Protein AF-A0A8T5U7B1-F1 (afdb_monomer)

Structure (mmCIF, N/CA/C/O backbone):
data_AF-A0A8T5U7B1-F1
#
_entry.id   AF-A0A8T5U7B1-F1
#
loop_
_atom_site.group_PDB
_atom_site.id
_atom_site.type_symbol
_atom_site.label_atom_id
_atom_site.label_alt_id
_atom_site.label_comp_id
_atom_site.label_asym_id
_atom_site.label_entity_id
_atom_site.label_seq_id
_atom_site.pdbx_PDB_ins_code
_atom_site.Cartn_x
_atom_site.Cartn_y
_atom_site.Cartn_z
_atom_site.occupancy
_atom_site.B_iso_or_equiv
_atom_site.auth_seq_id
_atom_site.auth_comp_id
_atom_site.auth_asym_id
_atom_site.auth_atom_id
_atom_site.pdbx_PDB_model_num
ATOM 1 N N . SER A 1 1 ? 39.592 -49.574 22.130 1.00 45.03 1 SER A N 1
ATOM 2 C CA . SER A 1 1 ? 40.326 -48.493 21.449 1.00 45.03 1 SER A CA 1
ATOM 3 C C . SER A 1 1 ? 39.960 -48.494 19.977 1.00 45.03 1 SER A C 1
ATOM 5 O O . SER A 1 1 ? 40.388 -49.392 19.270 1.00 45.03 1 SER A O 1
ATOM 7 N N . CYS A 1 2 ? 39.101 -47.570 19.538 1.00 50.16 2 CYS A N 1
ATOM 8 C CA . CYS A 1 2 ? 38.780 -47.375 18.120 1.00 50.16 2 CYS A CA 1
ATOM 9 C C . CYS A 1 2 ? 39.638 -46.225 17.586 1.00 50.16 2 CYS A C 1
ATOM 11 O O . CYS A 1 2 ? 39.498 -45.099 18.054 1.00 50.16 2 CYS A O 1
ATOM 13 N N . THR A 1 3 ? 40.521 -46.503 16.630 1.00 55.75 3 THR A N 1
ATOM 14 C CA . THR A 1 3 ? 41.294 -45.494 15.894 1.00 55.75 3 THR A CA 1
ATOM 15 C C . THR A 1 3 ? 40.800 -45.492 14.453 1.00 55.75 3 THR A C 1
ATOM 17 O O . THR A 1 3 ? 41.170 -46.363 13.671 1.00 55.75 3 THR A O 1
ATOM 20 N N . GLY A 1 4 ? 39.909 -44.559 14.117 1.00 62.31 4 GLY A N 1
ATOM 21 C CA . GLY A 1 4 ? 39.467 -44.351 12.740 1.00 62.31 4 GLY A CA 1
ATOM 22 C C . GLY A 1 4 ? 40.534 -43.589 11.958 1.00 62.31 4 GLY A C 1
ATOM 23 O O . GLY A 1 4 ? 40.854 -42.456 12.309 1.00 62.31 4 GLY A O 1
ATOM 24 N N . GLN A 1 5 ? 41.079 -44.202 10.908 1.00 63.31 5 GLN A N 1
ATOM 25 C CA . GLN A 1 5 ? 41.845 -43.504 9.877 1.00 63.31 5 GLN A CA 1
ATOM 26 C C . GLN A 1 5 ? 40.864 -43.052 8.793 1.00 63.31 5 GLN A C 1
ATOM 28 O O . GLN A 1 5 ? 40.465 -43.835 7.938 1.00 63.31 5 GLN A O 1
ATOM 33 N N . GLY A 1 6 ? 40.418 -41.800 8.886 1.00 65.44 6 GLY A N 1
ATOM 34 C CA . GLY A 1 6 ? 39.689 -41.116 7.824 1.00 65.44 6 GLY A CA 1
ATOM 35 C C . GLY A 1 6 ? 40.577 -40.018 7.263 1.00 65.44 6 GLY A C 1
ATOM 36 O O . GLY A 1 6 ? 40.908 -39.069 7.973 1.00 65.44 6 GLY A O 1
ATOM 37 N N . GLU A 1 7 ? 40.995 -40.161 6.011 1.00 62.44 7 GLU A N 1
ATOM 38 C CA . GLU A 1 7 ? 41.726 -39.126 5.289 1.00 62.44 7 GLU A CA 1
ATOM 39 C C . GLU A 1 7 ? 40.702 -38.094 4.802 1.00 62.44 7 GLU A C 1
ATOM 41 O O . GLU A 1 7 ? 40.017 -38.281 3.798 1.00 62.44 7 GLU A O 1
ATOM 46 N N . TYR A 1 8 ? 40.505 -37.033 5.586 1.00 67.06 8 TYR A N 1
ATOM 47 C CA . TYR A 1 8 ? 39.651 -35.924 5.174 1.00 67.06 8 TYR A CA 1
ATOM 48 C C . TYR A 1 8 ? 40.374 -35.128 4.081 1.00 67.06 8 TYR A C 1
ATOM 50 O O . TYR A 1 8 ? 41.499 -34.679 4.332 1.00 67.06 8 TYR A O 1
ATOM 58 N N . PRO A 1 9 ? 39.764 -34.907 2.902 1.00 70.19 9 PRO A N 1
ATOM 59 C CA . PRO A 1 9 ? 40.353 -34.051 1.885 1.00 70.19 9 PRO A CA 1
ATOM 60 C C . PRO A 1 9 ? 40.491 -32.640 2.461 1.00 70.19 9 PRO A C 1
ATOM 62 O O . PRO A 1 9 ? 39.505 -31.948 2.718 1.00 70.19 9 PRO A O 1
ATOM 65 N N . ARG A 1 10 ? 41.737 -32.232 2.716 1.00 68.00 10 ARG A N 1
ATOM 66 C CA . ARG A 1 10 ? 42.072 -30.862 3.097 1.00 68.00 10 ARG A CA 1
ATOM 67 C C . ARG A 1 10 ? 41.938 -30.009 1.845 1.00 68.00 10 ARG A C 1
ATOM 69 O O . ARG A 1 10 ? 42.851 -29.959 1.031 1.00 68.00 10 ARG A O 1
ATOM 76 N N . TYR A 1 11 ? 40.773 -29.400 1.667 1.00 68.69 11 TYR A N 1
ATOM 77 C CA . TYR A 1 11 ? 40.605 -28.360 0.666 1.00 68.69 11 TYR A CA 1
ATOM 78 C C . TYR A 1 11 ? 41.222 -27.085 1.237 1.00 68.69 11 TYR A C 1
ATOM 80 O O . TYR A 1 11 ? 40.722 -26.543 2.225 1.00 68.69 11 TYR A O 1
ATOM 88 N N . GLU A 1 12 ? 42.347 -26.647 0.677 1.00 69.06 12 GLU A N 1
ATOM 89 C CA . GLU A 1 12 ? 42.880 -25.333 1.015 1.00 69.06 12 GLU A CA 1
ATOM 90 C C . GLU A 1 12 ? 41.958 -24.271 0.403 1.00 69.06 12 GLU A C 1
ATOM 92 O O . GLU A 1 12 ? 41.592 -24.380 -0.771 1.00 69.06 12 GLU A O 1
ATOM 97 N N . PRO A 1 13 ? 41.512 -23.272 1.181 1.00 66.06 13 PRO A N 1
ATOM 98 C CA . PRO A 1 13 ? 40.734 -22.184 0.623 1.00 66.06 13 PRO A CA 1
ATOM 99 C C . PRO A 1 13 ? 41.607 -21.384 -0.345 1.00 66.06 13 PRO A C 1
ATOM 101 O O . PRO A 1 13 ? 42.714 -20.967 -0.007 1.00 66.06 13 PRO A O 1
ATOM 104 N N . GLU A 1 14 ? 41.087 -21.147 -1.544 1.00 63.50 14 GLU A N 1
ATOM 105 C CA . GLU A 1 14 ? 41.711 -20.275 -2.531 1.00 63.50 14 GLU A CA 1
ATOM 106 C C . GLU A 1 14 ? 41.612 -18.825 -2.029 1.00 63.50 14 GLU A C 1
ATOM 108 O O . GLU A 1 14 ? 40.546 -18.205 -2.036 1.00 63.50 14 GLU A O 1
ATOM 113 N N . ILE A 1 15 ? 42.716 -18.297 -1.493 1.00 59.41 15 ILE A N 1
ATOM 114 C CA . ILE A 1 15 ? 42.782 -16.920 -0.999 1.00 59.41 15 ILE A CA 1
ATOM 115 C C . ILE A 1 15 ? 42.976 -15.998 -2.207 1.00 59.41 15 ILE A C 1
ATOM 117 O O . ILE A 1 15 ? 44.098 -15.758 -2.650 1.00 59.41 15 ILE A O 1
ATOM 121 N N . LEU A 1 16 ? 41.879 -15.451 -2.732 1.00 59.28 16 LEU A N 1
ATOM 122 C CA . LEU A 1 16 ? 41.922 -14.334 -3.677 1.00 59.28 16 LEU A CA 1
ATOM 123 C C . LEU A 1 16 ? 42.369 -13.070 -2.929 1.00 59.28 16 LEU A C 1
ATOM 125 O O . LEU A 1 16 ? 41.580 -12.400 -2.262 1.00 59.28 16 LEU A O 1
ATOM 129 N N . VAL A 1 17 ? 43.662 -12.757 -3.017 1.00 54.88 17 VAL A N 1
ATOM 130 C CA . VAL A 1 17 ? 44.226 -11.507 -2.499 1.00 54.88 17 VAL A CA 1
ATOM 131 C C . VAL A 1 17 ? 43.679 -10.361 -3.350 1.00 54.88 17 VAL A C 1
ATOM 133 O O . VAL A 1 17 ? 44.095 -10.167 -4.490 1.00 54.88 17 VAL A O 1
ATOM 136 N N . GLN A 1 18 ? 42.733 -9.597 -2.800 1.00 54.53 18 GLN A N 1
ATOM 137 C CA . GLN A 1 18 ? 42.310 -8.315 -3.358 1.00 54.53 18 GLN A CA 1
ATOM 138 C C . GLN A 1 18 ? 43.524 -7.382 -3.321 1.00 54.53 18 GLN A C 1
ATOM 140 O O . GLN A 1 18 ? 43.867 -6.830 -2.274 1.00 54.53 18 GLN A O 1
ATOM 145 N N . GLY A 1 19 ? 44.239 -7.304 -4.444 1.00 46.28 19 GLY A N 1
ATOM 146 C CA . GLY A 1 19 ? 45.460 -6.526 -4.571 1.00 46.28 19 GLY A CA 1
ATOM 147 C C . GLY A 1 19 ? 45.235 -5.098 -4.089 1.00 46.28 19 GLY A C 1
ATOM 148 O O . GLY A 1 19 ? 44.406 -4.370 -4.6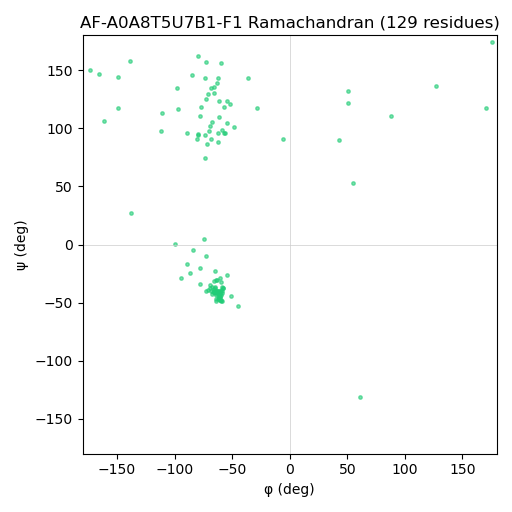33 1.00 46.28 19 GLY A O 1
ATOM 149 N N . ARG A 1 20 ? 46.004 -4.681 -3.079 1.00 51.38 20 ARG A N 1
ATOM 150 C CA . ARG A 1 20 ? 46.429 -3.285 -3.039 1.00 51.38 20 ARG A CA 1
ATOM 151 C C . ARG A 1 20 ? 47.242 -3.083 -4.303 1.00 51.38 20 ARG A C 1
ATOM 153 O O . ARG A 1 20 ? 48.172 -3.845 -4.552 1.00 51.38 20 ARG A O 1
ATOM 160 N N . GLU A 1 21 ? 46.829 -2.107 -5.097 1.00 51.72 21 GLU A N 1
ATOM 161 C CA . GLU A 1 21 ? 47.624 -1.517 -6.163 1.00 51.72 21 GLU A CA 1
ATOM 162 C C . GLU A 1 21 ? 49.122 -1.612 -5.845 1.00 51.72 21 GLU A C 1
ATOM 164 O O . GLU A 1 21 ? 49.612 -1.119 -4.830 1.00 51.72 21 GLU A O 1
ATOM 169 N N . SER A 1 22 ? 49.865 -2.320 -6.674 1.00 52.31 22 SER A N 1
ATOM 170 C CA . SER A 1 22 ? 51.302 -2.144 -6.742 1.00 52.31 22 SER A CA 1
ATOM 171 C C . SER A 1 22 ? 51.683 -2.457 -8.167 1.00 52.31 22 SER A C 1
ATOM 173 O O . SER A 1 22 ? 51.407 -3.532 -8.691 1.00 52.31 22 SER A O 1
ATOM 175 N N . SER A 1 23 ? 52.204 -1.422 -8.799 1.00 49.53 23 SER A N 1
ATOM 176 C CA . SER A 1 23 ? 52.824 -1.410 -10.103 1.00 49.53 23 SER A CA 1
ATOM 177 C C . SER A 1 23 ? 53.628 -2.689 -10.382 1.00 49.53 23 SER A C 1
ATOM 179 O O . SER A 1 23 ? 54.339 -3.180 -9.511 1.00 49.53 23 SER A O 1
ATOM 181 N N . GLU A 1 24 ? 53.564 -3.105 -11.649 1.00 46.50 24 GLU A N 1
ATOM 182 C CA . GLU A 1 24 ? 54.554 -3.907 -12.390 1.00 46.50 24 GLU A CA 1
ATOM 183 C C . GLU A 1 24 ? 54.482 -5.448 -12.336 1.00 46.50 24 GLU A C 1
ATOM 185 O O . GLU A 1 24 ? 54.859 -6.083 -11.363 1.00 46.50 24 GLU A O 1
ATOM 190 N N . SER A 1 25 ? 54.112 -6.001 -13.510 1.00 45.59 25 SER A N 1
ATOM 191 C CA . SER A 1 25 ? 54.552 -7.247 -14.185 1.00 45.59 25 SER A CA 1
ATOM 192 C C . SER A 1 25 ? 54.563 -8.566 -13.389 1.00 45.59 25 SER A C 1
ATOM 194 O O . SER A 1 25 ? 55.116 -8.659 -12.308 1.00 45.59 25 SER A O 1
ATOM 196 N N . VAL A 1 26 ? 54.021 -9.670 -13.912 1.00 39.06 26 VAL A N 1
ATOM 197 C CA . VAL A 1 26 ? 54.719 -10.580 -14.845 1.00 39.06 26 VAL A CA 1
ATOM 198 C C . VAL A 1 26 ? 53.712 -11.541 -15.514 1.00 39.06 26 VAL A C 1
ATOM 200 O O . VAL A 1 26 ? 52.721 -11.955 -14.922 1.00 39.06 26 VAL A O 1
ATOM 203 N N . HIS A 1 27 ? 54.013 -11.874 -16.771 1.00 39.88 27 HIS A N 1
ATOM 204 C CA . HIS A 1 27 ? 53.344 -12.792 -17.699 1.00 39.88 27 HIS A CA 1
ATOM 205 C C . HIS A 1 27 ? 53.218 -14.269 -17.267 1.00 39.88 27 HIS A C 1
ATOM 207 O O . HIS A 1 27 ? 54.128 -14.799 -16.633 1.00 39.88 27 HIS A O 1
ATOM 213 N N . SER A 1 28 ? 52.206 -14.941 -17.851 1.00 35.81 28 SER A N 1
ATOM 214 C CA . SER A 1 28 ? 52.129 -16.353 -18.333 1.00 35.81 28 SER A CA 1
ATOM 215 C C . SER A 1 28 ? 50.916 -17.082 -17.741 1.00 35.81 28 SER A C 1
ATOM 217 O O . SER A 1 28 ? 50.684 -16.973 -16.548 1.00 35.81 28 SER A O 1
ATOM 219 N N . SER A 1 29 ? 50.105 -17.879 -18.436 1.00 39.25 29 SER A N 1
ATOM 220 C CA . SER A 1 29 ? 49.901 -18.217 -19.852 1.00 39.25 29 SER A CA 1
ATOM 221 C C . SER A 1 29 ? 48.641 -19.104 -19.908 1.00 39.25 29 SER A C 1
ATOM 223 O O . SER A 1 29 ? 48.405 -19.843 -18.960 1.00 39.25 29 SER A O 1
ATOM 225 N N . ASP A 1 30 ? 47.901 -19.038 -21.021 1.00 41.03 30 ASP A N 1
ATOM 226 C CA . ASP A 1 30 ? 46.952 -20.029 -21.569 1.00 41.03 30 ASP A CA 1
ATOM 227 C C . ASP A 1 30 ? 45.835 -20.644 -20.693 1.00 41.03 30 ASP A C 1
ATOM 229 O O . ASP A 1 30 ? 46.078 -21.375 -19.742 1.00 41.03 30 ASP A O 1
ATOM 233 N N . ILE A 1 31 ? 44.581 -20.451 -21.137 1.00 38.88 31 ILE A N 1
ATOM 234 C CA . ILE A 1 31 ? 43.640 -21.487 -21.637 1.00 38.88 31 ILE A CA 1
ATOM 235 C C . ILE A 1 31 ? 42.246 -20.832 -21.804 1.00 38.88 31 ILE A C 1
ATOM 237 O O . ILE A 1 31 ? 41.623 -20.383 -20.847 1.00 38.88 31 ILE A O 1
ATOM 241 N N . ARG A 1 32 ? 41.730 -20.797 -23.041 1.00 43.34 32 ARG A N 1
ATOM 242 C CA . ARG A 1 32 ? 40.288 -20.640 -23.350 1.00 43.34 32 ARG A CA 1
ATOM 243 C C . ARG A 1 32 ? 39.580 -21.969 -23.013 1.00 43.34 32 ARG A C 1
ATOM 245 O O . ARG A 1 32 ? 40.174 -23.003 -23.313 1.00 43.34 32 ARG A O 1
ATOM 252 N N . PRO A 1 33 ? 38.335 -22.002 -22.491 1.00 47.97 33 PRO A N 1
ATOM 253 C CA . PRO A 1 33 ? 37.181 -21.749 -23.361 1.00 47.97 33 PRO A CA 1
ATOM 254 C C . PRO A 1 33 ? 35.961 -21.082 -22.691 1.00 47.97 33 PRO A C 1
ATOM 256 O O . PRO A 1 33 ? 35.592 -21.365 -21.560 1.00 47.97 33 PRO A O 1
ATOM 259 N N . ASP A 1 34 ? 35.305 -20.230 -23.476 1.00 45.62 34 ASP A N 1
ATOM 260 C CA . ASP A 1 34 ? 33.851 -20.191 -23.652 1.00 45.62 34 ASP A CA 1
ATOM 261 C C . ASP A 1 34 ? 32.971 -20.343 -22.392 1.00 45.62 34 ASP A C 1
ATOM 263 O O . ASP A 1 34 ? 32.513 -21.432 -22.041 1.00 45.62 34 ASP A O 1
ATOM 267 N N . LYS A 1 35 ? 32.641 -19.220 -21.746 1.00 41.00 35 LYS A N 1
ATOM 268 C CA . LYS A 1 35 ? 31.354 -19.081 -21.057 1.00 41.00 35 LYS A CA 1
ATOM 269 C C . LYS A 1 35 ? 31.037 -17.617 -20.811 1.00 41.00 35 LYS A C 1
ATOM 271 O O . LYS A 1 35 ? 31.629 -16.989 -19.948 1.00 41.00 35 LYS A O 1
ATOM 276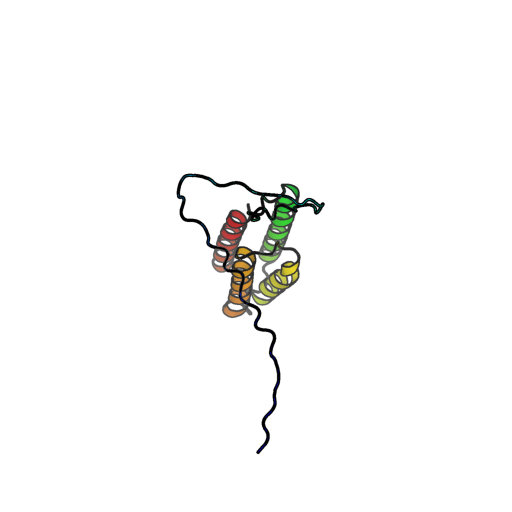 N N . VAL A 1 36 ? 30.087 -17.123 -21.601 1.00 50.12 36 VAL A N 1
ATOM 277 C CA . VAL A 1 36 ? 29.185 -15.992 -21.344 1.00 50.12 36 VAL A CA 1
ATOM 278 C C . VAL A 1 36 ? 29.332 -15.434 -19.924 1.00 50.12 36 VAL A C 1
ATOM 280 O O . VAL A 1 36 ? 28.642 -15.869 -18.998 1.00 50.12 36 VAL A O 1
ATOM 283 N N . GLU A 1 37 ? 30.218 -14.456 -19.757 1.00 40.00 37 GLU A N 1
ATOM 284 C CA . GLU A 1 37 ? 30.207 -13.593 -18.587 1.00 40.00 37 GLU A CA 1
ATOM 285 C C . GLU A 1 37 ? 28.941 -12.748 -18.706 1.00 40.00 37 GLU A C 1
ATOM 287 O O . GLU A 1 37 ? 28.903 -11.694 -19.340 1.00 40.00 37 GLU A O 1
ATOM 292 N N . LYS A 1 38 ? 27.850 -13.252 -18.119 1.00 42.97 38 LYS A N 1
ATOM 293 C CA . LYS A 1 38 ? 26.826 -12.369 -17.577 1.00 42.97 38 LYS A CA 1
ATOM 294 C C . LYS A 1 38 ? 27.562 -11.503 -16.570 1.00 42.97 38 LYS A C 1
ATOM 296 O O . LYS A 1 38 ? 27.781 -11.931 -15.440 1.00 42.97 38 LYS A O 1
ATOM 301 N N . SER A 1 39 ? 27.966 -10.320 -17.016 1.00 40.38 39 SER A N 1
ATOM 302 C CA . SER A 1 39 ? 28.300 -9.205 -16.154 1.00 40.38 39 SER A CA 1
ATOM 303 C C . SER A 1 39 ? 27.155 -9.079 -15.155 1.00 40.38 39 SER A C 1
ATOM 305 O O . SER A 1 39 ? 26.065 -8.609 -15.495 1.00 40.38 39 SER A O 1
ATOM 307 N N . VAL A 1 40 ? 27.363 -9.577 -13.937 1.00 49.09 40 VAL A N 1
ATOM 308 C CA . VAL A 1 40 ? 26.538 -9.210 -12.790 1.00 49.09 40 VAL A CA 1
ATOM 309 C C . VAL A 1 40 ? 26.986 -7.801 -12.449 1.00 49.09 40 VAL A C 1
ATOM 311 O O . VAL A 1 40 ? 27.777 -7.564 -11.542 1.00 49.09 40 VAL A O 1
ATOM 314 N N . ASP A 1 41 ? 26.537 -6.887 -13.301 1.00 42.00 41 ASP A N 1
ATOM 315 C CA . ASP A 1 41 ? 26.514 -5.471 -13.034 1.00 42.00 41 ASP A CA 1
ATOM 316 C C . ASP A 1 41 ? 25.695 -5.337 -11.754 1.00 42.00 41 ASP A C 1
ATOM 318 O O . ASP A 1 41 ? 24.562 -5.830 -11.680 1.00 42.00 41 ASP A O 1
ATOM 322 N N . GLY A 1 42 ? 26.324 -4.821 -10.700 1.00 42.72 42 GLY A N 1
ATOM 323 C CA . GLY A 1 42 ? 25.672 -4.610 -9.420 1.00 42.72 42 GLY A CA 1
ATOM 324 C C . GLY A 1 42 ? 24.433 -3.776 -9.686 1.00 42.72 42 GLY A C 1
ATOM 325 O O . GLY A 1 42 ? 24.551 -2.592 -9.988 1.00 42.72 42 GLY A O 1
ATOM 326 N N . SER A 1 43 ? 23.260 -4.416 -9.658 1.00 42.88 43 SER A N 1
ATOM 327 C CA . SER A 1 43 ? 22.034 -3.789 -10.122 1.00 42.88 43 SER A CA 1
ATOM 328 C C . SER A 1 43 ? 21.617 -2.726 -9.113 1.00 42.88 43 SER A C 1
ATOM 330 O O . SER A 1 43 ? 20.772 -2.942 -8.243 1.00 42.88 43 SER A O 1
ATOM 332 N N . VAL A 1 44 ? 22.162 -1.527 -9.274 1.00 50.38 44 VAL A N 1
ATOM 333 C CA . VAL A 1 44 ? 21.315 -0.348 -9.228 1.00 50.38 44 VAL A CA 1
ATOM 334 C C . VAL A 1 44 ? 20.281 -0.629 -10.306 1.00 50.38 44 VAL A C 1
ATOM 336 O O . VAL A 1 44 ? 20.578 -0.547 -11.494 1.00 50.38 44 VAL A O 1
ATOM 339 N N . SER A 1 45 ? 19.130 -1.159 -9.893 1.00 51.06 45 SER A N 1
ATOM 340 C CA . SER A 1 45 ? 18.020 -1.458 -10.785 1.00 51.06 45 SER A CA 1
ATOM 341 C C . SER A 1 45 ? 17.589 -0.128 -11.379 1.00 51.06 45 SER A C 1
ATOM 343 O O . SER A 1 45 ? 16.758 0.564 -10.801 1.00 51.06 45 SER A O 1
ATOM 345 N N . ILE A 1 46 ? 18.209 0.260 -12.495 1.00 51.12 46 ILE A N 1
ATOM 346 C CA . ILE A 1 46 ? 17.746 1.343 -13.346 1.00 51.12 46 ILE A CA 1
ATOM 347 C C . ILE A 1 46 ? 16.354 0.888 -13.754 1.00 51.12 46 ILE A C 1
ATOM 349 O O . ILE A 1 46 ? 16.208 -0.009 -14.591 1.00 51.12 46 ILE A O 1
ATOM 353 N N . MET A 1 47 ? 15.340 1.407 -13.058 1.00 54.72 47 MET A N 1
ATOM 354 C CA . MET A 1 47 ? 13.961 1.076 -13.354 1.00 54.72 47 MET A CA 1
ATOM 355 C C . MET A 1 47 ? 13.740 1.368 -14.820 1.00 54.72 47 MET A C 1
ATOM 357 O O . MET A 1 47 ? 13.972 2.480 -15.299 1.00 54.72 47 MET A O 1
ATOM 361 N N . ARG A 1 48 ? 13.302 0.346 -15.550 1.00 61.09 48 ARG A N 1
ATOM 362 C CA . ARG A 1 48 ? 12.825 0.580 -16.904 1.00 61.09 48 ARG A CA 1
ATOM 363 C C . ARG A 1 48 ? 11.609 1.507 -16.791 1.00 61.09 48 ARG A C 1
ATOM 365 O O . ARG A 1 48 ? 10.832 1.339 -15.852 1.00 61.09 48 ARG A O 1
ATOM 372 N N . PRO A 1 49 ? 11.407 2.451 -17.719 1.00 61.75 49 PRO A N 1
ATOM 373 C CA . PRO A 1 49 ? 10.240 3.339 -17.698 1.00 61.75 49 PRO A CA 1
ATOM 374 C C . PRO A 1 49 ? 8.907 2.567 -17.641 1.00 61.75 49 PRO A C 1
ATOM 376 O O . PRO A 1 49 ? 7.935 3.039 -17.063 1.00 61.75 49 PRO A O 1
ATOM 379 N N . ASP A 1 50 ? 8.882 1.332 -18.145 1.00 65.00 50 ASP A N 1
ATOM 380 C CA . ASP A 1 50 ? 7.722 0.440 -18.043 1.00 65.00 50 ASP A CA 1
ATOM 381 C C . ASP A 1 50 ? 7.414 0.021 -16.591 1.00 65.00 50 ASP A C 1
ATOM 383 O O . ASP A 1 50 ? 6.260 -0.183 -16.227 1.00 65.00 50 ASP A O 1
ATOM 387 N N . GLN A 1 51 ? 8.436 -0.096 -15.737 1.00 70.31 51 GLN A N 1
ATOM 388 C CA . GLN A 1 51 ? 8.286 -0.470 -14.328 1.00 70.31 51 GLN A CA 1
ATOM 389 C C . GLN A 1 51 ? 7.802 0.701 -13.469 1.00 70.31 51 GLN A C 1
ATOM 391 O O . GLN A 1 51 ? 7.023 0.484 -12.542 1.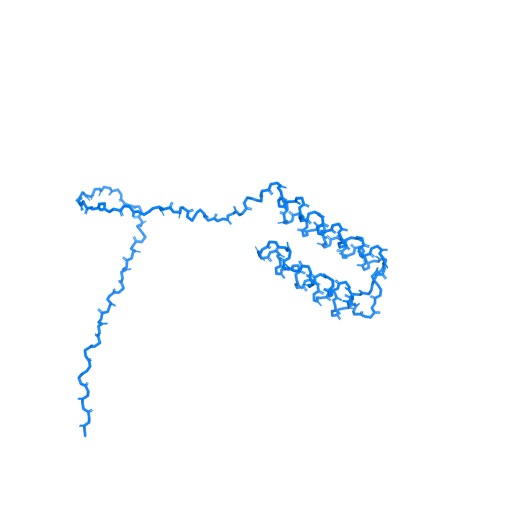00 70.31 51 GLN A O 1
ATOM 396 N N . SER A 1 52 ? 8.200 1.937 -13.785 1.00 75.00 52 SER A N 1
ATOM 397 C CA . SER A 1 52 ? 7.725 3.113 -13.047 1.00 75.00 52 SER A CA 1
ATOM 398 C C . SER A 1 52 ? 6.238 3.382 -13.296 1.00 75.00 52 SER A C 1
ATOM 400 O O . SER A 1 52 ? 5.524 3.754 -12.366 1.00 75.00 52 SER A O 1
ATOM 402 N N . ALA A 1 53 ? 5.735 3.112 -14.507 1.00 79.81 53 ALA A N 1
ATOM 403 C CA . ALA A 1 53 ? 4.303 3.169 -14.807 1.00 79.81 53 ALA A CA 1
ATOM 404 C C . ALA A 1 53 ? 3.495 2.187 -13.939 1.00 79.81 53 ALA A C 1
ATOM 406 O O . ALA A 1 53 ? 2.527 2.589 -13.298 1.00 79.81 53 ALA A O 1
ATOM 407 N N . ILE A 1 54 ? 3.950 0.932 -13.839 1.00 84.50 54 ILE A N 1
ATOM 408 C CA . ILE A 1 54 ? 3.302 -0.102 -13.014 1.00 84.50 54 ILE A CA 1
ATOM 409 C C . ILE A 1 54 ? 3.266 0.320 -11.541 1.00 84.50 54 ILE A C 1
ATOM 411 O O . ILE A 1 54 ? 2.247 0.180 -10.872 1.00 84.50 54 ILE A O 1
ATOM 415 N N . ILE A 1 55 ? 4.362 0.874 -11.028 1.00 84.75 55 ILE A N 1
ATOM 416 C CA . ILE A 1 55 ? 4.451 1.305 -9.629 1.00 84.75 55 ILE A CA 1
ATOM 417 C C . ILE A 1 55 ? 3.525 2.486 -9.351 1.00 84.75 55 ILE A C 1
ATOM 419 O O . ILE A 1 55 ? 2.823 2.492 -8.340 1.00 84.75 55 ILE A O 1
ATOM 423 N N . ASN A 1 56 ? 3.473 3.458 -10.261 1.00 86.69 56 ASN A N 1
ATOM 424 C CA . ASN A 1 56 ? 2.538 4.571 -10.154 1.00 86.69 56 ASN A CA 1
ATOM 425 C C . ASN A 1 56 ? 1.083 4.084 -10.153 1.00 86.69 56 ASN A C 1
ATOM 427 O O . ASN A 1 56 ? 0.292 4.556 -9.336 1.00 86.69 56 ASN A O 1
ATOM 431 N N . ASP A 1 57 ? 0.739 3.096 -10.982 1.00 89.06 57 ASP A N 1
ATOM 432 C CA . ASP A 1 57 ? -0.592 2.480 -10.982 1.00 89.06 57 ASP A CA 1
ATOM 433 C C . ASP A 1 57 ? -0.909 1.769 -9.655 1.00 89.06 57 ASP A C 1
ATOM 435 O O . ASP A 1 57 ? -2.020 1.903 -9.128 1.00 89.06 57 ASP A O 1
ATOM 439 N N . LEU A 1 58 ? 0.066 1.072 -9.056 1.00 88.56 58 LEU A N 1
ATOM 440 C CA . LEU A 1 58 ? -0.083 0.457 -7.730 1.00 88.56 58 LEU A CA 1
ATOM 441 C C . LEU A 1 58 ? -0.368 1.510 -6.653 1.00 88.56 58 LEU A C 1
ATOM 443 O O . LEU A 1 58 ? -1.316 1.368 -5.876 1.00 88.56 58 LEU A O 1
ATOM 447 N N . PHE A 1 59 ? 0.400 2.600 -6.629 1.00 89.00 59 PHE A N 1
ATOM 448 C CA . PHE A 1 59 ? 0.177 3.690 -5.681 1.00 89.00 59 PHE A CA 1
ATOM 449 C C . PHE A 1 59 ? -1.157 4.405 -5.916 1.00 89.00 59 PHE A C 1
ATOM 451 O O . PHE A 1 59 ? -1.858 4.712 -4.951 1.00 89.00 59 PHE A O 1
ATOM 458 N N . LEU A 1 60 ? -1.579 4.596 -7.169 1.00 89.75 60 LEU A N 1
ATOM 459 C CA . LEU A 1 60 ? -2.907 5.126 -7.495 1.00 89.75 60 LEU A CA 1
ATOM 460 C C . LEU A 1 60 ? -4.032 4.241 -6.953 1.00 89.75 60 LEU A C 1
ATOM 462 O O . LEU A 1 60 ? -5.030 4.759 -6.449 1.00 89.75 60 LEU A O 1
ATOM 466 N N . ASN A 1 61 ? -3.881 2.918 -7.011 1.00 90.75 61 ASN A N 1
ATOM 467 C CA . ASN A 1 61 ? -4.857 1.997 -6.432 1.00 90.75 61 ASN A CA 1
ATOM 468 C C . ASN A 1 61 ? -4.916 2.114 -4.902 1.00 90.75 61 ASN A C 1
ATOM 470 O O . ASN A 1 61 ? -6.011 2.102 -4.335 1.00 90.75 61 ASN A O 1
ATOM 474 N N . ILE A 1 62 ? -3.772 2.315 -4.241 1.00 89.00 62 ILE A N 1
ATOM 475 C CA . ILE A 1 62 ? -3.715 2.598 -2.798 1.00 89.00 62 ILE A CA 1
ATOM 476 C C . ILE A 1 62 ? -4.435 3.913 -2.474 1.00 89.00 62 ILE A C 1
ATOM 478 O O . ILE A 1 62 ? -5.276 3.938 -1.576 1.00 89.00 62 ILE A O 1
ATOM 482 N N . PHE A 1 63 ? -4.180 4.989 -3.226 1.00 89.19 63 PHE A N 1
ATOM 483 C CA . PHE A 1 63 ? -4.846 6.279 -3.013 1.00 89.19 63 PHE A CA 1
ATOM 484 C C . PHE A 1 63 ? -6.363 6.184 -3.179 1.00 89.19 63 PHE A C 1
ATOM 486 O O . PHE A 1 63 ? -7.106 6.630 -2.306 1.00 89.19 63 PHE A O 1
ATOM 493 N N . LYS A 1 64 ? -6.834 5.510 -4.236 1.00 90.25 64 LYS A N 1
ATOM 494 C CA . LYS A 1 64 ? -8.268 5.248 -4.435 1.00 90.25 64 LYS A CA 1
ATOM 495 C C . LYS A 1 64 ? -8.874 4.486 -3.260 1.00 90.25 64 LYS A C 1
ATOM 497 O O . LYS A 1 64 ? -10.013 4.750 -2.884 1.00 90.25 64 LYS A O 1
ATOM 502 N N . LYS A 1 65 ? -8.134 3.538 -2.677 1.00 87.75 65 LYS A N 1
ATOM 503 C CA . LYS A 1 65 ? -8.608 2.767 -1.524 1.00 87.75 65 LYS A CA 1
ATOM 504 C C . LYS A 1 65 ? -8.709 3.624 -0.263 1.00 87.75 65 LYS A C 1
ATOM 506 O O . LYS A 1 65 ? -9.664 3.471 0.490 1.00 87.75 65 LYS A O 1
ATOM 511 N N . ILE A 1 66 ? -7.775 4.551 -0.063 1.00 87.50 66 ILE A N 1
ATOM 512 C CA . ILE A 1 66 ? -7.809 5.520 1.043 1.00 87.50 66 ILE A CA 1
ATOM 513 C C . ILE A 1 66 ? -8.994 6.480 0.892 1.00 87.50 66 ILE A C 1
ATOM 515 O O . ILE A 1 66 ? -9.692 6.747 1.869 1.00 87.50 66 ILE A O 1
ATOM 519 N N . ASP A 1 67 ? -9.275 6.942 -0.327 1.00 85.62 67 ASP A N 1
ATOM 520 C CA . ASP A 1 67 ? -10.402 7.839 -0.608 1.00 85.62 67 ASP A CA 1
ATOM 521 C C . ASP A 1 67 ? -11.771 7.190 -0.346 1.00 85.62 67 ASP A C 1
ATOM 523 O O . ASP A 1 67 ? -12.741 7.888 -0.057 1.00 85.62 67 ASP A O 1
ATOM 527 N N . GLN A 1 68 ? -11.851 5.855 -0.363 1.00 86.75 68 GLN A N 1
ATOM 528 C CA . GLN A 1 68 ? -13.046 5.095 0.026 1.00 86.75 68 GLN A CA 1
ATOM 529 C C . GLN A 1 68 ? -13.281 5.050 1.547 1.00 86.75 68 GLN A C 1
ATOM 531 O O . GLN A 1 68 ? -14.211 4.379 1.993 1.00 86.75 68 GLN A O 1
ATOM 536 N N . THR A 1 69 ? -12.477 5.748 2.359 1.00 83.25 69 THR A N 1
ATOM 537 C CA . THR A 1 69 ? -12.609 5.810 3.828 1.00 83.25 69 THR A CA 1
ATOM 538 C C . THR A 1 69 ? -12.618 4.428 4.489 1.00 83.25 69 THR A C 1
ATOM 540 O O . THR A 1 69 ? -13.526 4.070 5.234 1.00 83.25 69 THR A O 1
ATOM 543 N N . VAL A 1 70 ? -11.606 3.616 4.187 1.00 87.12 70 VAL A N 1
ATOM 544 C CA . VAL A 1 70 ? -11.453 2.267 4.755 1.00 87.12 70 VAL A CA 1
ATOM 545 C C . VAL A 1 70 ? -10.867 2.292 6.173 1.00 87.12 70 VAL A C 1
ATOM 547 O O . VAL A 1 70 ? -10.265 3.281 6.603 1.00 87.12 70 VAL A O 1
ATOM 550 N N . THR A 1 71 ? -11.029 1.191 6.909 1.00 89.12 71 THR A N 1
ATOM 551 C CA . THR A 1 71 ? -10.337 0.983 8.189 1.00 89.12 71 THR A CA 1
ATOM 552 C C . THR A 1 71 ? -8.855 0.682 7.974 1.00 89.12 71 THR A C 1
ATOM 554 O O . THR A 1 71 ? -8.451 0.202 6.907 1.00 89.12 71 THR A O 1
ATOM 557 N N . GLY A 1 72 ? -8.033 0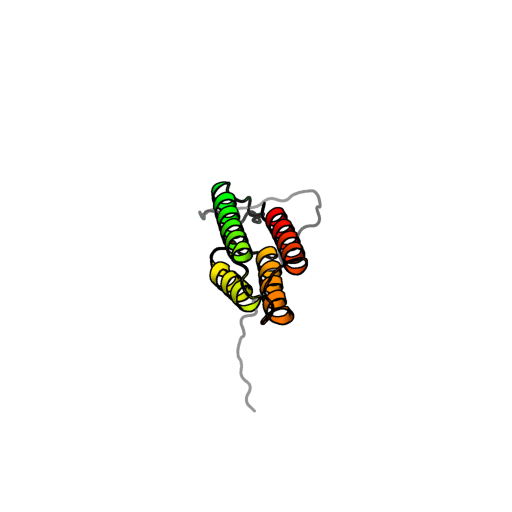.934 8.997 1.00 86.00 72 GLY A N 1
ATOM 558 C CA . GLY A 1 72 ? -6.604 0.618 8.956 1.00 86.00 72 GLY A CA 1
ATOM 559 C C . GLY A 1 72 ? -6.312 -0.864 8.749 1.00 86.00 72 GLY A C 1
ATOM 560 O O . GLY A 1 72 ? -5.349 -1.202 8.064 1.00 86.00 72 GLY A O 1
ATOM 561 N N . GLU A 1 73 ? -7.170 -1.753 9.251 1.00 88.75 73 GLU A N 1
ATOM 562 C CA . GLU A 1 73 ? -7.047 -3.186 8.986 1.00 88.75 73 GLU A CA 1
ATOM 563 C C . GLU A 1 73 ? -7.232 -3.523 7.500 1.00 88.75 73 GLU A C 1
ATOM 565 O O . GLU A 1 73 ? -6.384 -4.198 6.915 1.00 88.75 73 GLU A O 1
ATOM 570 N N . ILE A 1 74 ? -8.292 -3.005 6.872 1.00 89.62 74 ILE A N 1
ATOM 571 C CA . ILE A 1 74 ? -8.580 -3.250 5.452 1.00 89.62 74 ILE A CA 1
ATOM 572 C C . ILE A 1 74 ? -7.476 -2.660 4.574 1.00 89.62 74 ILE A C 1
ATOM 574 O O . ILE A 1 74 ? -7.064 -3.297 3.605 1.00 89.62 74 ILE A O 1
ATOM 578 N N . LEU A 1 75 ? -6.979 -1.462 4.904 1.00 88.56 75 LEU A N 1
ATOM 579 C CA . LEU A 1 75 ? -5.870 -0.861 4.165 1.00 88.56 75 LEU A CA 1
ATOM 580 C C . LEU A 1 75 ? -4.587 -1.690 4.306 1.00 88.56 75 LEU A C 1
ATOM 582 O O . LEU A 1 75 ? -3.902 -1.917 3.313 1.00 88.56 75 LEU A O 1
ATOM 586 N N . GLY A 1 76 ? -4.271 -2.154 5.518 1.00 89.00 76 GLY A N 1
ATOM 587 C CA . GLY A 1 76 ? -3.094 -2.981 5.774 1.00 89.00 76 GLY A CA 1
ATOM 588 C C . GLY A 1 76 ? -3.126 -4.295 4.995 1.00 89.00 76 GLY A C 1
ATOM 589 O O . GLY A 1 76 ? -2.155 -4.614 4.315 1.00 89.00 76 GLY A O 1
ATOM 590 N N . ILE A 1 77 ? -4.258 -5.009 5.026 1.00 90.94 77 ILE A N 1
ATOM 591 C CA . ILE A 1 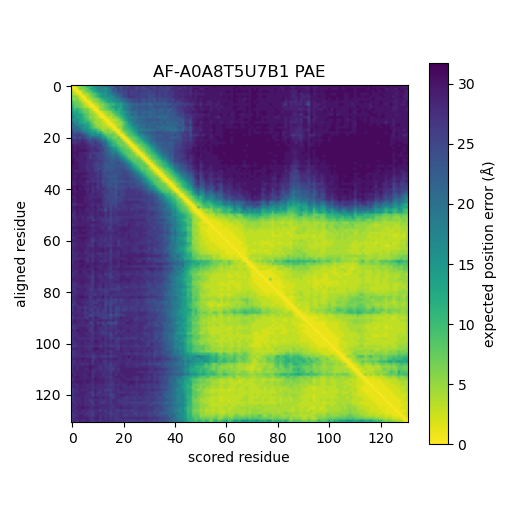77 ? -4.456 -6.250 4.256 1.00 90.94 77 ILE A CA 1
ATOM 592 C C . ILE A 1 77 ? -4.323 -5.977 2.755 1.00 90.94 77 ILE A C 1
ATOM 594 O O . ILE A 1 77 ? -3.596 -6.681 2.064 1.00 90.94 77 ILE A O 1
ATOM 598 N N . PHE A 1 78 ? -4.950 -4.908 2.258 1.00 90.50 78 PHE A N 1
ATOM 599 C CA . PHE A 1 78 ? -4.867 -4.540 0.845 1.00 90.50 78 PHE A CA 1
ATOM 600 C C . PHE A 1 78 ? -3.421 -4.286 0.391 1.00 90.50 78 PHE A C 1
ATOM 602 O O . PHE A 1 78 ? -3.031 -4.696 -0.700 1.00 90.50 78 PHE A O 1
ATOM 609 N N . ILE A 1 79 ? -2.609 -3.635 1.229 1.00 90.19 79 ILE A N 1
ATOM 610 C CA . ILE A 1 79 ? -1.189 -3.406 0.941 1.00 90.19 79 ILE A CA 1
ATOM 611 C C . ILE A 1 79 ? -0.392 -4.722 0.971 1.00 90.19 79 ILE A C 1
ATOM 613 O O . ILE A 1 79 ? 0.468 -4.922 0.113 1.00 90.19 79 ILE A O 1
ATOM 617 N N . GLU A 1 80 ? -0.676 -5.618 1.920 1.00 89.75 80 GLU A N 1
ATOM 618 C CA . GLU A 1 80 ? -0.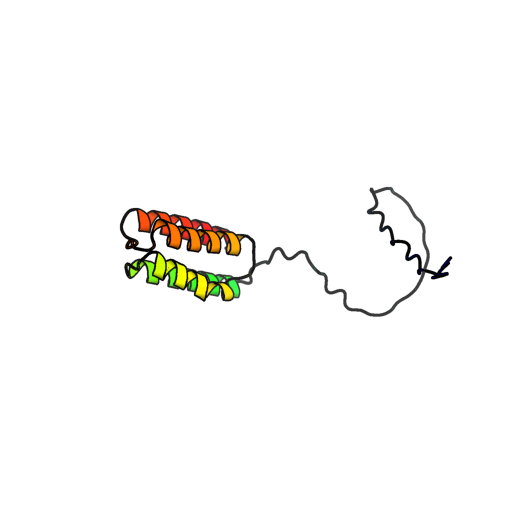040 -6.941 2.005 1.00 89.75 80 GLU A CA 1
ATOM 619 C C . GLU A 1 80 ? -0.345 -7.802 0.765 1.00 89.75 80 GLU A C 1
ATOM 621 O O . GLU A 1 80 ? 0.573 -8.409 0.213 1.00 89.75 80 GLU A O 1
ATOM 626 N N . ASP A 1 81 ? -1.584 -7.781 0.266 1.00 90.81 81 ASP A N 1
ATOM 627 C CA . ASP A 1 81 ? -1.998 -8.512 -0.943 1.00 90.81 81 ASP A CA 1
ATOM 628 C C . ASP A 1 81 ? -1.285 -8.010 -2.211 1.00 90.81 81 ASP A C 1
ATOM 630 O O . ASP A 1 81 ? -1.026 -8.769 -3.147 1.00 90.81 81 ASP A O 1
ATOM 634 N N . MET A 1 82 ? -0.932 -6.722 -2.257 1.00 88.19 82 MET A N 1
ATOM 635 C CA . MET A 1 82 ? -0.191 -6.135 -3.377 1.00 88.19 82 MET A CA 1
ATOM 636 C C . MET A 1 82 ? 1.326 -6.317 -3.272 1.00 88.19 82 MET A C 1
ATOM 638 O O . MET A 1 82 ? 2.034 -5.946 -4.207 1.00 88.19 82 MET A O 1
ATOM 642 N N . ARG A 1 83 ? 1.850 -6.889 -2.178 1.00 86.69 83 ARG A N 1
ATOM 643 C CA . ARG A 1 83 ? 3.298 -7.027 -1.936 1.00 86.69 83 ARG A CA 1
ATOM 644 C C . ARG A 1 83 ? 4.036 -7.653 -3.113 1.00 86.69 83 ARG A C 1
ATOM 646 O O . ARG A 1 83 ? 5.094 -7.165 -3.494 1.00 86.69 83 ARG A O 1
ATOM 653 N N . ASP A 1 84 ? 3.477 -8.717 -3.678 1.00 86.06 84 ASP A N 1
ATOM 654 C CA . ASP A 1 84 ? 4.126 -9.491 -4.738 1.00 86.06 84 ASP A CA 1
ATOM 655 C C . ASP A 1 84 ? 4.149 -8.749 -6.091 1.00 86.06 84 ASP A C 1
ATOM 657 O O . ASP A 1 84 ? 4.843 -9.169 -7.013 1.00 86.06 84 ASP A O 1
ATOM 661 N N . GLN A 1 85 ? 3.425 -7.629 -6.208 1.00 86.81 85 GLN A N 1
ATOM 662 C CA . GLN A 1 85 ? 3.419 -6.763 -7.392 1.00 86.81 85 GLN A CA 1
ATOM 663 C C . GLN A 1 85 ? 4.507 -5.679 -7.329 1.00 86.81 85 GLN A C 1
ATOM 665 O O . GLN A 1 85 ? 4.847 -5.091 -8.356 1.00 86.81 85 GLN A O 1
ATOM 670 N N . PHE A 1 86 ? 5.068 -5.411 -6.145 1.00 85.12 86 PHE A N 1
ATOM 671 C CA . PHE A 1 86 ? 6.148 -4.443 -5.985 1.00 85.12 86 PHE A CA 1
ATOM 672 C C . PHE A 1 86 ? 7.517 -5.076 -6.275 1.00 85.12 86 PHE A C 1
ATOM 674 O O . PHE A 1 86 ? 7.754 -6.240 -5.939 1.00 85.12 86 PHE A O 1
ATOM 681 N N . PRO A 1 87 ? 8.463 -4.311 -6.850 1.00 84.00 87 PRO A N 1
ATOM 682 C CA . PRO A 1 87 ? 9.823 -4.792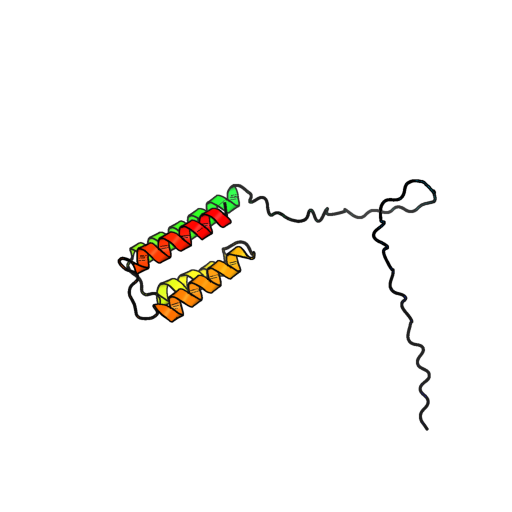 -7.040 1.00 84.00 87 PRO A CA 1
ATOM 683 C C . PRO A 1 87 ? 10.488 -5.079 -5.680 1.00 84.00 87 PRO A C 1
ATOM 685 O O . PRO A 1 87 ? 10.336 -4.297 -4.734 1.00 84.00 87 PRO A O 1
ATOM 688 N N . PRO A 1 88 ? 11.246 -6.184 -5.558 1.00 83.75 88 PRO A N 1
ATOM 689 C CA . PRO A 1 88 ? 11.914 -6.527 -4.312 1.00 83.75 88 PRO A CA 1
ATOM 690 C C . PRO A 1 88 ? 12.992 -5.492 -3.972 1.00 83.75 88 PRO A C 1
ATOM 692 O O . PRO A 1 88 ? 13.782 -5.094 -4.826 1.00 83.75 88 PRO A O 1
ATOM 695 N N . GLY A 1 89 ? 13.054 -5.073 -2.706 1.00 84.38 89 GLY A N 1
ATOM 696 C CA . GLY A 1 89 ? 14.062 -4.120 -2.251 1.00 84.38 89 GLY A CA 1
ATOM 697 C C . GLY A 1 89 ? 13.901 -3.677 -0.794 1.00 84.38 89 GLY A C 1
ATOM 698 O O . GLY A 1 89 ? 12.907 -4.004 -0.140 1.00 84.38 89 GLY A O 1
ATOM 699 N N . PRO A 1 90 ? 14.862 -2.895 -0.268 1.00 86.00 90 PRO A N 1
ATOM 700 C CA . PRO A 1 90 ? 14.789 -2.362 1.093 1.00 86.00 90 PRO A CA 1
ATOM 701 C C . PRO A 1 90 ? 13.596 -1.410 1.279 1.00 86.00 90 PRO A C 1
ATOM 703 O O . PRO A 1 90 ? 13.006 -1.361 2.357 1.00 86.00 90 PRO A O 1
ATOM 706 N N . VAL A 1 91 ? 13.197 -0.699 0.218 1.00 87.38 91 VAL A N 1
ATOM 707 C CA . VAL A 1 91 ? 12.025 0.190 0.220 1.00 87.38 91 VAL A CA 1
ATOM 708 C C . VAL A 1 91 ? 10.732 -0.611 0.397 1.00 87.38 91 VAL A C 1
ATOM 710 O O . VAL A 1 91 ? 9.880 -0.214 1.189 1.00 87.38 91 VAL A O 1
ATOM 713 N N . LEU A 1 92 ? 10.621 -1.784 -0.238 1.00 88.19 92 LEU A N 1
ATOM 714 C CA . LEU A 1 92 ? 9.478 -2.684 -0.061 1.00 88.19 92 LEU A CA 1
ATOM 715 C C . LEU A 1 92 ? 9.359 -3.146 1.390 1.00 88.19 92 LEU A C 1
ATOM 717 O O . LEU A 1 92 ? 8.267 -3.134 1.949 1.00 88.19 92 LEU A O 1
ATOM 721 N N . HIS A 1 93 ? 10.476 -3.492 2.033 1.00 88.75 93 HIS A N 1
ATOM 722 C CA . HIS A 1 93 ? 10.451 -3.867 3.445 1.00 88.75 93 HIS A CA 1
ATOM 723 C C . HIS A 1 93 ? 9.953 -2.714 4.329 1.00 88.75 93 HIS A C 1
ATOM 725 O O . HIS A 1 93 ? 9.107 -2.930 5.198 1.00 88.75 93 HIS A O 1
ATOM 731 N N . GLN A 1 94 ? 10.450 -1.490 4.121 1.00 89.06 94 GLN A N 1
ATOM 732 C CA . GLN A 1 94 ? 9.980 -0.315 4.869 1.00 89.06 94 GLN A CA 1
ATOM 733 C C . GLN A 1 94 ? 8.482 -0.074 4.645 1.00 89.06 94 GLN A C 1
ATOM 735 O O . GLN A 1 94 ? 7.750 0.221 5.589 1.00 89.06 94 GLN A O 1
ATOM 740 N N . PHE A 1 95 ? 8.017 -0.258 3.411 1.00 88.94 95 PHE A N 1
ATOM 741 C CA . PHE A 1 95 ? 6.615 -0.107 3.055 1.00 88.94 95 PHE A CA 1
ATOM 742 C C . PHE A 1 95 ? 5.720 -1.174 3.711 1.00 88.94 95 PHE A C 1
ATOM 744 O O . PHE A 1 95 ? 4.663 -0.857 4.253 1.00 88.94 95 PHE A O 1
ATOM 751 N N . MET A 1 96 ? 6.168 -2.430 3.767 1.00 90.06 96 MET A N 1
ATOM 752 C CA . MET A 1 96 ? 5.453 -3.503 4.470 1.00 90.06 96 MET A CA 1
ATOM 753 C C . MET A 1 96 ? 5.426 -3.294 5.985 1.00 90.06 96 MET A C 1
ATOM 755 O O . MET A 1 96 ? 4.426 -3.586 6.639 1.00 90.06 96 MET A O 1
ATOM 759 N N . GLN A 1 97 ? 6.507 -2.770 6.563 1.00 91.38 97 GLN A N 1
ATOM 760 C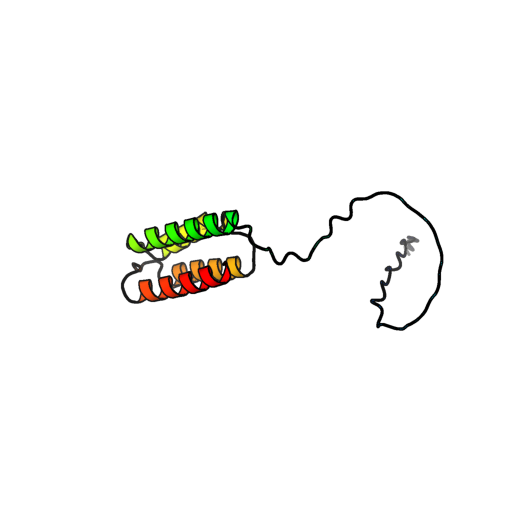 CA . GLN A 1 97 ? 6.531 -2.410 7.978 1.00 91.38 97 GLN A CA 1
ATOM 761 C C . GLN A 1 97 ? 5.525 -1.294 8.279 1.00 91.38 97 GLN A C 1
ATOM 763 O O . GLN A 1 97 ? 4.783 -1.384 9.253 1.00 91.38 97 GLN A O 1
ATOM 768 N N . PHE A 1 98 ? 5.424 -0.301 7.396 1.00 90.50 98 PHE A N 1
ATOM 769 C CA . PHE A 1 98 ? 4.414 0.747 7.488 1.00 90.50 98 PHE A CA 1
ATOM 770 C C . PHE A 1 98 ? 2.978 0.198 7.413 1.00 90.50 98 PHE A C 1
ATOM 772 O O . PHE A 1 98 ? 2.132 0.593 8.214 1.00 90.50 98 PHE A O 1
ATOM 779 N N . ALA A 1 99 ? 2.701 -0.759 6.521 1.00 89.62 99 ALA A N 1
ATOM 780 C CA . ALA A 1 99 ? 1.391 -1.412 6.440 1.00 89.62 99 ALA A CA 1
ATOM 781 C C . ALA A 1 99 ? 1.016 -2.138 7.745 1.00 89.62 99 ALA A C 1
ATOM 783 O O . ALA A 1 99 ? -0.107 -2.005 8.240 1.00 89.62 99 ALA A O 1
ATOM 784 N N . LYS A 1 100 ? 1.978 -2.847 8.350 1.00 90.19 100 LYS A N 1
ATOM 785 C CA . LYS A 1 100 ? 1.802 -3.495 9.660 1.00 90.19 100 LYS A CA 1
ATOM 786 C C . LYS A 1 100 ? 1.562 -2.483 10.776 1.00 90.19 100 LYS A C 1
ATOM 788 O O . LYS A 1 100 ? 0.696 -2.706 11.620 1.00 90.19 100 LYS A O 1
ATOM 793 N N . ASP A 1 101 ? 2.278 -1.363 10.764 1.00 90.19 101 ASP A N 1
ATOM 794 C CA . ASP A 1 101 ? 2.107 -0.295 11.749 1.00 90.19 101 ASP A CA 1
ATOM 795 C C . ASP A 1 101 ? 0.718 0.351 11.660 1.00 90.19 101 ASP A C 1
ATOM 797 O O . ASP A 1 101 ? 0.096 0.600 12.695 1.00 90.19 101 ASP A O 1
ATOM 801 N N . ILE A 1 102 ? 0.200 0.585 10.447 1.00 87.44 102 ILE A N 1
ATOM 802 C CA . ILE A 1 102 ? -1.177 1.063 10.237 1.00 87.44 102 ILE A CA 1
ATOM 803 C C . ILE A 1 102 ? -2.169 0.059 10.819 1.00 87.44 102 ILE A C 1
ATOM 805 O O . ILE A 1 102 ? -3.056 0.439 11.589 1.00 87.44 102 ILE A O 1
ATOM 809 N N . LYS A 1 103 ? -2.000 -1.226 10.497 1.00 87.44 103 LYS A N 1
ATOM 810 C CA . LYS A 1 103 ? -2.868 -2.295 10.997 1.00 87.44 103 LYS A CA 1
ATOM 811 C C . LYS A 1 103 ? -2.860 -2.352 12.525 1.00 87.44 103 LYS A C 1
ATOM 813 O O . LYS A 1 103 ? -3.917 -2.458 13.128 1.00 87.44 103 LYS A O 1
ATOM 818 N N . ALA A 1 104 ? -1.698 -2.197 13.160 1.00 86.88 104 ALA A N 1
ATOM 819 C CA . ALA A 1 104 ? -1.571 -2.228 14.616 1.00 86.88 104 ALA A CA 1
ATOM 820 C C . ALA A 1 104 ? -2.130 -0.973 15.315 1.00 86.88 104 ALA A C 1
ATOM 822 O O . ALA A 1 104 ? -2.746 -1.077 16.373 1.00 86.88 104 ALA A O 1
ATOM 823 N N . LYS A 1 105 ? -1.914 0.225 14.756 1.00 85.12 105 LYS A N 1
ATOM 824 C CA . LYS A 1 105 ? -2.298 1.500 15.399 1.00 85.12 105 LYS A CA 1
ATOM 825 C C . LYS A 1 105 ? -3.736 1.928 15.104 1.00 85.12 105 LYS A C 1
ATOM 827 O O . LYS A 1 105 ? -4.315 2.719 15.857 1.00 85.12 105 LYS A O 1
ATOM 832 N N . SER A 1 106 ? -4.290 1.454 13.992 1.00 82.31 106 SER A N 1
ATOM 833 C CA . SER A 1 106 ? -5.570 1.912 13.448 1.00 82.31 106 SER A CA 1
ATOM 834 C C . SER A 1 106 ? -6.463 0.780 12.934 1.00 82.31 106 SER A C 1
ATOM 836 O O . SER A 1 106 ? -7.297 1.044 12.074 1.00 82.31 106 SER A O 1
ATOM 838 N N . SER A 1 107 ? -6.338 -0.444 13.472 1.00 81.94 107 SER A N 1
ATOM 839 C CA . SER A 1 107 ? -7.169 -1.603 13.081 1.00 81.94 107 SER A CA 1
ATOM 840 C C . SER A 1 107 ? -8.651 -1.239 12.966 1.00 81.94 107 SER A C 1
ATOM 842 O O . SER A 1 107 ? -9.245 -1.380 11.899 1.00 81.94 107 SER A O 1
ATOM 844 N N . ASP A 1 108 ? -9.188 -0.633 14.027 1.00 82.56 108 ASP A N 1
ATOM 845 C CA . ASP A 1 108 ? -10.620 -0.354 14.178 1.00 82.56 108 ASP A CA 1
ATOM 846 C C . ASP A 1 108 ? -10.969 1.100 13.823 1.00 82.56 108 ASP A C 1
ATOM 848 O O . ASP A 1 108 ? -12.117 1.530 13.934 1.00 82.56 108 ASP A O 1
ATOM 852 N N . LYS A 1 109 ? -9.968 1.898 13.427 1.00 83.94 109 LYS A N 1
ATOM 853 C CA . LYS A 1 109 ? -10.138 3.322 13.128 1.00 83.94 109 LYS A CA 1
ATOM 854 C C . LYS A 1 109 ? -10.282 3.523 11.628 1.00 83.94 109 LYS A C 1
ATOM 856 O O . LYS A 1 109 ? -9.507 2.992 10.833 1.00 83.94 109 LYS A O 1
ATOM 861 N N . LEU A 1 110 ? -11.260 4.341 11.251 1.00 84.56 110 LEU A N 1
ATOM 862 C CA . LEU A 1 110 ? -11.391 4.833 9.885 1.0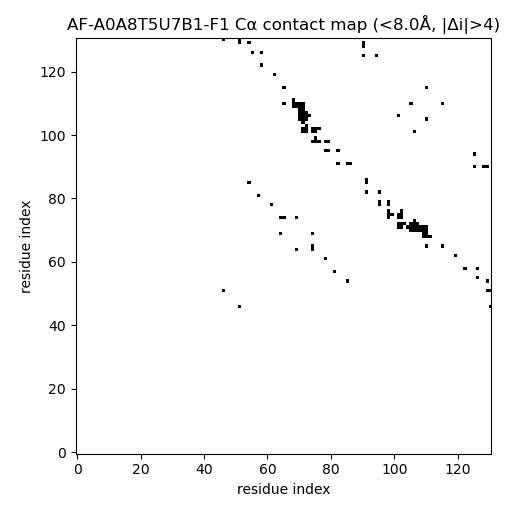0 84.56 110 LEU A CA 1
ATOM 863 C C . LEU A 1 110 ? -10.240 5.792 9.578 1.00 84.56 110 LEU A C 1
ATOM 865 O O . LEU A 1 110 ? -9.923 6.674 10.382 1.00 84.56 110 LEU A O 1
ATOM 869 N N . ILE A 1 111 ? -9.628 5.632 8.408 1.00 82.19 111 ILE A N 1
ATOM 870 C CA . ILE A 1 111 ? -8.555 6.514 7.947 1.00 82.19 111 ILE A CA 1
ATOM 871 C C . ILE A 1 111 ? -9.191 7.786 7.382 1.00 82.19 111 ILE A C 1
ATOM 873 O O . ILE A 1 111 ? -9.535 7.867 6.204 1.00 82.19 111 ILE A O 1
ATOM 877 N N . VAL A 1 112 ? -9.379 8.784 8.245 1.00 83.56 112 VAL A N 1
ATOM 878 C CA . VAL A 1 112 ? -9.955 10.093 7.902 1.00 83.56 112 VAL A CA 1
ATOM 879 C C . VAL A 1 112 ? -9.207 11.228 8.607 1.00 83.56 112 VAL A C 1
ATOM 881 O O . VAL A 1 112 ? -8.550 11.016 9.627 1.00 83.56 112 VAL A O 1
ATOM 884 N N . GLY A 1 113 ? -9.310 12.446 8.067 1.00 86.12 113 GLY A N 1
ATOM 885 C CA . GLY A 1 113 ? -8.709 13.649 8.655 1.00 86.12 113 GLY A CA 1
ATOM 886 C C . GLY A 1 113 ? -7.183 13.566 8.760 1.00 86.12 113 GLY A C 1
ATOM 887 O O . GLY A 1 113 ? -6.519 13.173 7.806 1.00 86.12 113 GLY A O 1
ATOM 888 N N . SER A 1 114 ? -6.634 13.881 9.936 1.00 86.06 114 SER A N 1
ATOM 889 C CA . SER A 1 114 ? -5.182 13.919 10.166 1.00 86.06 114 SER A CA 1
ATOM 890 C C . SER A 1 114 ? -4.483 12.583 9.897 1.00 86.06 114 SER A C 1
ATOM 892 O O . SER A 1 114 ? -3.393 12.566 9.337 1.00 86.06 114 SER A O 1
ATOM 894 N N . LEU A 1 115 ? -5.127 11.455 10.224 1.00 83.94 115 LEU A N 1
ATOM 895 C CA . LEU A 1 115 ? -4.573 10.124 9.953 1.00 83.94 115 LEU A CA 1
ATOM 896 C C . LEU A 1 115 ? -4.449 9.855 8.452 1.00 83.94 115 LEU A C 1
ATOM 898 O O . LEU A 1 115 ? -3.488 9.230 8.012 1.00 83.94 115 LEU A O 1
ATOM 902 N N . ARG A 1 116 ? -5.404 10.344 7.652 1.00 86.25 116 ARG A N 1
ATOM 903 C CA . ARG A 1 116 ? -5.320 10.259 6.191 1.00 86.25 116 ARG A CA 1
ATOM 904 C C . ARG A 1 116 ? -4.132 11.070 5.690 1.00 86.25 116 ARG A C 1
ATOM 906 O O . ARG A 1 116 ? -3.355 10.551 4.898 1.00 86.25 116 ARG A O 1
ATOM 913 N N . ASP A 1 117 ? -3.968 12.296 6.169 1.00 87.69 117 ASP A N 1
ATOM 914 C CA . ASP A 1 117 ? -2.887 13.179 5.723 1.00 87.69 117 ASP A CA 1
ATOM 915 C C . ASP A 1 117 ? -1.500 12.612 6.063 1.00 87.69 117 ASP A C 1
ATOM 917 O O . ASP A 1 117 ? -0.604 12.629 5.219 1.00 87.69 117 ASP A O 1
ATOM 921 N N . GLU A 1 118 ? -1.340 12.022 7.251 1.00 88.44 118 GLU A N 1
ATOM 922 C CA . GLU A 1 118 ? -0.115 11.320 7.655 1.00 88.44 118 GLU A CA 1
ATOM 923 C C . GLU A 1 118 ? 0.195 10.126 6.742 1.00 88.44 118 GLU A C 1
ATOM 925 O O . GLU A 1 118 ? 1.329 9.964 6.279 1.00 88.44 118 GLU A O 1
ATOM 930 N N . VAL A 1 119 ? -0.815 9.302 6.441 1.00 87.75 119 VAL A N 1
ATOM 931 C CA . VAL A 1 119 ? -0.659 8.144 5.551 1.00 87.75 119 VAL A CA 1
ATOM 932 C C . VAL A 1 119 ? -0.325 8.592 4.128 1.00 87.75 119 VAL A C 1
ATOM 934 O O . VAL A 1 119 ? 0.564 8.021 3.497 1.00 87.75 119 VAL A O 1
ATOM 937 N N . LEU A 1 120 ? -0.976 9.645 3.629 1.00 89.00 120 LEU A N 1
ATOM 938 C CA . LEU A 1 120 ? -0.699 10.218 2.313 1.00 89.00 120 LEU A CA 1
ATOM 939 C C . LEU A 1 120 ? 0.718 10.795 2.225 1.00 89.00 120 LEU A C 1
ATOM 941 O O . LEU A 1 120 ? 1.386 10.601 1.210 1.00 89.00 120 LEU A O 1
ATOM 945 N N . ALA A 1 121 ? 1.191 11.480 3.269 1.00 90.56 121 ALA A N 1
ATOM 946 C CA . ALA A 1 121 ? 2.555 11.998 3.325 1.00 90.56 121 ALA A CA 1
ATOM 947 C C . ALA A 1 121 ? 3.579 10.857 3.252 1.00 90.56 121 ALA A C 1
ATOM 949 O O . ALA A 1 121 ? 4.495 10.900 2.433 1.00 90.56 121 ALA A O 1
ATOM 950 N N . LYS A 1 122 ? 3.368 9.787 4.029 1.00 89.56 122 LYS A N 1
ATOM 951 C CA . LYS A 1 122 ? 4.228 8.598 3.996 1.00 89.56 122 LYS A CA 1
ATOM 952 C C . LYS A 1 122 ? 4.214 7.902 2.639 1.00 89.56 122 LYS A C 1
ATOM 954 O O . LYS A 1 122 ? 5.268 7.507 2.154 1.00 89.56 122 LYS A O 1
ATOM 959 N N . LEU A 1 123 ? 3.055 7.790 1.992 1.00 88.62 123 LEU A N 1
ATOM 960 C CA . LEU A 1 123 ? 2.963 7.220 0.646 1.00 88.62 123 LEU A CA 1
ATOM 961 C C . LEU A 1 123 ? 3.738 8.038 -0.390 1.00 88.62 123 LEU A C 1
ATOM 963 O O . LEU A 1 123 ? 4.421 7.448 -1.221 1.00 88.62 123 LEU A O 1
ATOM 967 N N . LYS A 1 124 ? 3.696 9.373 -0.316 1.00 89.00 124 LYS A N 1
ATOM 968 C CA . LYS A 1 124 ? 4.496 10.243 -1.193 1.00 89.00 124 LYS A CA 1
ATOM 969 C C . LYS A 1 124 ? 5.999 10.040 -0.996 1.00 89.00 124 LYS A C 1
ATOM 971 O O . LYS A 1 124 ? 6.705 9.891 -1.985 1.00 89.00 124 LYS A O 1
ATOM 976 N N . GLU A 1 125 ? 6.464 9.929 0.252 1.00 89.69 125 GLU A N 1
ATOM 977 C CA . GLU A 1 125 ? 7.870 9.601 0.546 1.00 89.69 125 GLU A CA 1
ATOM 978 C C . GLU A 1 125 ? 8.289 8.259 -0.079 1.00 89.69 125 GLU A C 1
ATOM 980 O O . GLU A 1 125 ? 9.421 8.106 -0.530 1.00 89.69 125 GLU A O 1
ATOM 985 N N . PHE A 1 126 ? 7.401 7.259 -0.092 1.00 87.00 126 PHE A N 1
ATOM 986 C CA . PHE A 1 126 ? 7.701 5.974 -0.724 1.00 87.00 126 PHE A CA 1
ATOM 987 C C . PHE A 1 126 ? 7.735 6.069 -2.247 1.00 87.00 126 PHE A C 1
ATOM 989 O O . PHE A 1 126 ? 8.617 5.464 -2.846 1.00 87.00 126 PHE A O 1
ATOM 996 N N . ILE A 1 127 ? 6.838 6.843 -2.863 1.00 86.12 127 ILE A N 1
ATOM 997 C CA . ILE A 1 127 ? 6.848 7.086 -4.313 1.00 86.12 127 ILE A CA 1
ATOM 998 C C . ILE A 1 127 ? 8.181 7.709 -4.734 1.00 86.12 127 ILE A C 1
ATOM 1000 O O . ILE A 1 127 ? 8.834 7.168 -5.618 1.00 86.12 127 ILE A O 1
ATOM 1004 N N . GLU A 1 128 ? 8.635 8.753 -4.034 1.00 85.75 128 GLU A N 1
ATOM 1005 C CA . GLU A 1 128 ? 9.924 9.413 -4.298 1.00 85.75 128 GLU A CA 1
ATOM 1006 C C . GLU A 1 128 ? 11.130 8.480 -4.133 1.00 85.75 128 GLU A C 1
ATOM 1008 O O . GLU A 1 128 ? 12.153 8.672 -4.775 1.00 85.75 128 GLU A O 1
ATOM 1013 N N . LYS A 1 129 ? 11.035 7.461 -3.271 1.00 84.00 129 LYS A N 1
ATOM 1014 C CA . LYS A 1 129 ? 12.096 6.453 -3.110 1.00 84.00 129 LYS A CA 1
ATOM 1015 C C . LYS A 1 129 ? 12.102 5.401 -4.219 1.00 84.00 129 LYS A C 1
ATOM 1017 O O . LYS A 1 129 ? 13.097 4.688 -4.350 1.00 84.00 129 LYS A O 1
ATOM 1022 N N . TYR A 1 130 ? 10.991 5.236 -4.934 1.00 74.50 130 TYR A N 1
ATOM 1023 C CA . TYR A 1 130 ? 10.860 4.269 -6.023 1.00 74.50 130 TYR A CA 1
ATOM 1024 C C . TYR A 1 130 ? 11.140 4.877 -7.402 1.00 74.50 130 TYR A C 1
ATOM 1026 O O . TYR A 1 130 ? 11.576 4.134 -8.276 1.00 74.50 130 TYR A O 1
ATOM 1034 N N . THR A 1 131 ? 10.885 6.172 -7.600 1.00 67.12 131 THR A N 1
ATOM 1035 C CA . THR A 1 131 ? 11.178 6.924 -8.837 1.00 67.12 131 THR A CA 1
ATOM 1036 C C . THR A 1 131 ? 12.566 7.539 -8.829 1.00 67.12 131 THR A C 1
ATOM 1038 O O . THR A 1 131 ? 13.250 7.441 -9.869 1.00 67.12 131 THR A O 1
#

Solvent-accessible surface area (backbone atoms only — not comparable to full-atom values): 8423 Å² total; per-residue (Å²): 139,89,81,84,90,72,88,72,84,81,75,77,80,83,79,80,75,80,72,73,89,70,87,80,87,85,88,87,79,93,81,88,78,92,72,87,77,74,75,80,64,80,72,76,73,74,72,50,74,73,54,52,53,54,50,50,52,52,51,51,52,50,51,56,48,51,74,67,53,39,33,21,37,59,52,21,50,54,51,59,75,46,48,86,77,50,74,90,50,75,65,47,52,54,52,53,52,49,30,52,49,39,26,72,78,25,40,90,36,65,41,51,69,71,60,35,53,53,52,52,52,54,51,50,57,50,50,67,74,72,108

Radius of gyration: 26.48 Å; Cα contacts (8 Å, |Δi|>4): 69; chains: 1; bounding box: 68×62×45 Å

Sequence (131 aa):
SCTGQGEYPRYEPEILVQGRESSESVHSSDIRPDKVEKSVDGSVSIMRPDQSAIINDLFLNIFKKIDQTVTGEILGIFIEDMRDQFPPGPVLHQFMQFAKDIKAKSSDKLIVGSLRDEVLAKLKEFIEKYT

pLDDT: mean 73.39, std 18.1, range [35.81, 91.38]

Secondary structure (DSSP, 8-state):
------------------------------------------------HHHHHHHHHHHHHHHHHHHTT-BHHHHHHHHHHTGGGSPPSHHHHHHHHHHHHHHHHHTTSB--THHHHHHHHHHHHHHHHH-

Mean predicted aligned error: 16.76 Å

Foldseek 3Di:
DDDDDDDDPPDDDDDPPPDDDDDDDDDDDDDDDDDDPPPVPVDPPPDDPVLLVLVVVVLVVLVVVLVVQDWLQVSLVSLVVCLVVDDDDPLSVVSNVVSVVSCVPTVPHGCDDPNVVVVVVVSVVSSVVVD